Protein AF-T1X8H3-F1 (afdb_monomer_lite)

Foldseek 3Di:
DDDDDPPPPPPPCPVPCPPPPCPPVNVVVLQVLLVVQPQFPGKDDWADDPPDPPDIDIDTDGDPPQDPVNVVVSVVVSD

Sequence (79 aa):
MPPPSSSRPASRARGLLIREVIRPESARAIRSLAMEEPSVQGVGHVLSMYIDPDEILVDLNFKESTATGDAADAIAGLG

pLDDT: mean 75.79, std 17.37, range [42.41, 95.12]

Secondary structure (DSSP, 8-state):
-PPP---PPP-------------HHHHHHHHHHHHHSTTEEEEEEEEE-TT-TT-EEEEEEEPTT--HHHHHHHHHH--

Organism: NCBI:txid1246301

Structure (mmCIF, N/CA/C/O backbone):
data_AF-T1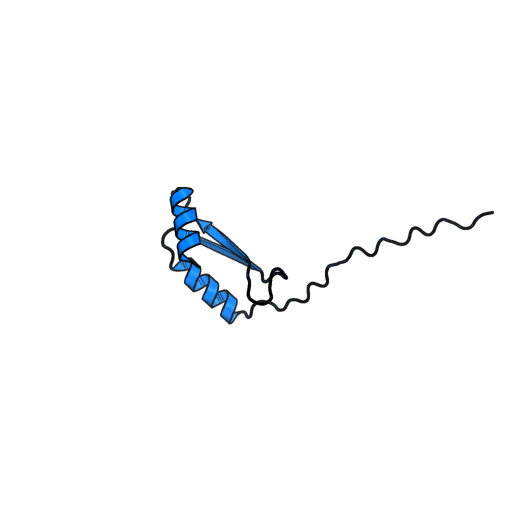X8H3-F1
#
_entry.id   AF-T1X8H3-F1
#
loop_
_atom_site.group_PDB
_atom_site.id
_atom_site.type_symbol
_atom_site.label_atom_id
_atom_site.label_alt_id
_atom_site.label_comp_id
_atom_site.label_asym_id
_atom_site.label_entity_id
_atom_site.label_seq_id
_atom_site.pdbx_PDB_ins_code
_atom_site.Cartn_x
_atom_site.Cartn_y
_atom_site.Cartn_z
_atom_site.occupancy
_atom_site.B_iso_or_equiv
_atom_site.auth_seq_id
_atom_site.auth_comp_id
_atom_site.auth_asym_id
_atom_site.auth_atom_id
_atom_site.pdbx_PDB_model_num
ATOM 1 N N . MET A 1 1 ? 0.231 42.574 -45.849 1.00 48.31 1 MET A N 1
ATOM 2 C CA . MET A 1 1 ? -0.575 41.478 -45.275 1.00 48.31 1 MET A CA 1
ATOM 3 C C . MET A 1 1 ? 0.366 40.596 -44.464 1.00 48.31 1 MET A C 1
ATOM 5 O O . MET A 1 1 ? 1.219 39.969 -45.080 1.00 48.31 1 MET A O 1
ATOM 9 N N . PRO A 1 2 ? 0.345 40.642 -43.121 1.00 52.66 2 PRO A N 1
ATOM 10 C CA . PRO A 1 2 ? 1.194 39.768 -42.311 1.00 52.66 2 PRO A CA 1
ATOM 11 C C . PRO A 1 2 ? 0.678 38.316 -42.380 1.00 52.66 2 PRO A C 1
ATOM 13 O O . PRO A 1 2 ? -0.533 38.121 -42.512 1.00 52.66 2 PRO A O 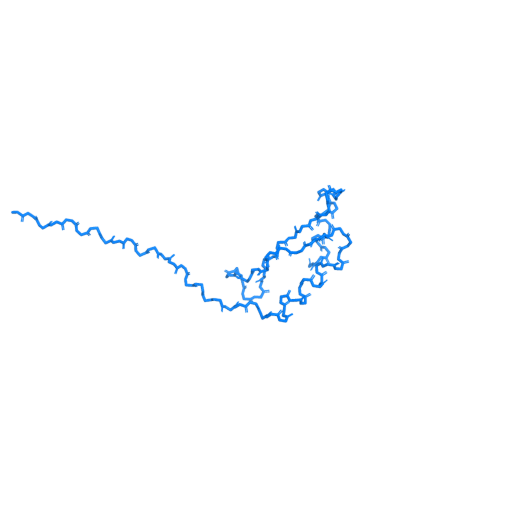1
ATOM 16 N N . PRO A 1 3 ? 1.555 37.296 -42.333 1.00 53.69 3 PRO A N 1
ATOM 17 C CA . PRO A 1 3 ? 1.130 35.899 -42.351 1.00 53.69 3 PRO A CA 1
ATOM 18 C C . PRO A 1 3 ? 0.397 35.518 -41.048 1.00 53.69 3 PRO A C 1
ATOM 20 O O . PRO A 1 3 ? 0.649 36.123 -40.002 1.00 53.69 3 PRO A O 1
ATOM 23 N N . PRO A 1 4 ? -0.517 34.528 -41.090 1.00 52.34 4 PRO A N 1
ATOM 24 C CA . PRO A 1 4 ? -1.288 34.115 -39.926 1.00 52.34 4 PRO A CA 1
ATOM 25 C C . PRO A 1 4 ? -0.380 33.524 -38.845 1.00 52.34 4 PRO A C 1
ATOM 27 O O . PRO A 1 4 ? 0.513 32.724 -39.123 1.00 52.34 4 PRO A O 1
ATOM 30 N N . SER A 1 5 ? -0.648 33.929 -37.603 1.00 57.09 5 SER A N 1
ATOM 31 C CA . SER A 1 5 ? -0.030 33.407 -36.386 1.00 57.09 5 SER A CA 1
ATOM 32 C C . SER A 1 5 ? -0.162 31.885 -36.347 1.00 57.09 5 SER A C 1
ATOM 34 O O . SER A 1 5 ? -1.232 31.339 -36.068 1.00 57.09 5 SER A O 1
ATOM 36 N N . SER A 1 6 ? 0.928 31.182 -36.647 1.00 53.53 6 SER A N 1
ATOM 37 C CA . SER A 1 6 ? 1.034 29.754 -36.394 1.00 53.53 6 SER A CA 1
ATOM 38 C C . SER A 1 6 ? 1.170 29.567 -34.887 1.00 53.53 6 SER A C 1
ATOM 40 O O . SER A 1 6 ? 2.283 29.528 -34.354 1.00 53.53 6 SER A O 1
ATOM 42 N N . SER A 1 7 ? 0.039 29.469 -34.186 1.00 55.03 7 SER A N 1
ATOM 43 C CA . SER A 1 7 ? 0.033 28.824 -32.878 1.00 55.03 7 SER A CA 1
ATOM 44 C C . SER A 1 7 ? 0.543 27.400 -33.099 1.00 55.03 7 SER A C 1
ATOM 46 O O . SER A 1 7 ? -0.129 26.548 -33.679 1.00 55.03 7 SER A O 1
ATOM 48 N N . ARG A 1 8 ? 1.809 27.155 -32.745 1.00 53.69 8 ARG A N 1
ATOM 49 C CA . ARG A 1 8 ? 2.303 25.785 -32.623 1.00 53.69 8 ARG A CA 1
ATOM 50 C C . ARG A 1 8 ? 1.383 25.126 -31.597 1.00 53.69 8 ARG A C 1
ATOM 52 O O . ARG A 1 8 ? 1.252 25.697 -30.511 1.00 53.69 8 ARG A O 1
ATOM 59 N N . PRO A 1 9 ? 0.738 23.981 -31.883 1.00 48.97 9 PRO A N 1
ATOM 60 C CA . PRO A 1 9 ? 0.134 23.225 -30.805 1.00 48.97 9 PRO A CA 1
ATOM 61 C C . PRO A 1 9 ? 1.271 22.960 -29.825 1.00 48.97 9 PRO A C 1
ATOM 63 O O . PRO A 1 9 ? 2.296 22.394 -30.209 1.00 48.97 9 PRO A O 1
ATOM 66 N N . ALA A 1 10 ? 1.137 23.474 -28.599 1.00 53.97 10 ALA A N 1
ATOM 67 C CA . ALA A 1 10 ? 2.031 23.117 -27.520 1.00 53.97 10 ALA A CA 1
ATOM 68 C C . ALA A 1 10 ? 2.118 21.597 -27.556 1.00 53.97 10 ALA A C 1
ATOM 70 O O . ALA A 1 10 ? 1.087 20.921 -27.469 1.00 53.97 10 ALA A O 1
ATOM 71 N N . SER A 1 11 ? 3.318 21.070 -27.791 1.00 50.34 11 SER A N 1
ATOM 72 C CA . SER A 1 11 ? 3.598 19.654 -27.659 1.00 50.34 11 SER A CA 1
ATOM 73 C C . SER A 1 11 ? 3.271 19.338 -26.211 1.00 50.34 11 SER A C 1
ATOM 75 O O . SER A 1 11 ? 4.098 19.526 -25.323 1.00 50.34 11 SER A O 1
ATOM 77 N N . ARG A 1 12 ? 2.014 18.969 -25.942 1.00 42.41 12 ARG A N 1
ATOM 78 C CA . ARG A 1 12 ? 1.602 18.421 -24.665 1.00 42.41 12 ARG A CA 1
ATOM 79 C C . ARG A 1 12 ? 2.544 17.255 -24.519 1.00 42.41 12 ARG A C 1
ATOM 81 O O . ARG A 1 12 ? 2.459 16.319 -25.316 1.00 42.41 12 ARG A O 1
ATOM 88 N N . ALA A 1 13 ? 3.496 17.372 -23.602 1.00 46.62 13 ALA A N 1
ATOM 89 C CA . ALA A 1 13 ? 4.312 16.254 -23.212 1.00 46.62 13 ALA A CA 1
ATOM 90 C C . ALA A 1 13 ? 3.304 15.199 -22.757 1.00 46.62 13 ALA A C 1
ATOM 92 O O . ALA A 1 13 ? 2.788 15.232 -21.643 1.00 46.62 13 ALA A O 1
ATOM 93 N N . ARG A 1 14 ? 2.929 14.300 -23.670 1.00 51.56 14 ARG A N 1
ATOM 94 C CA . ARG A 1 14 ? 2.511 12.964 -23.307 1.00 51.56 14 ARG A CA 1
ATOM 95 C C . ARG A 1 14 ? 3.796 12.425 -22.734 1.00 51.56 14 ARG A C 1
ATOM 97 O O . ARG A 1 14 ? 4.629 11.958 -23.506 1.00 51.56 14 ARG A O 1
ATOM 104 N N . GLY A 1 15 ? 4.003 12.677 -21.434 1.00 46.06 15 GLY A N 1
ATOM 105 C CA . GLY A 1 15 ? 5.089 12.087 -20.672 1.00 46.06 15 GLY A CA 1
ATOM 106 C C . GLY A 1 15 ? 5.140 10.660 -21.155 1.00 46.06 15 GLY A C 1
ATOM 107 O O . GLY A 1 15 ? 4.112 9.978 -21.149 1.00 46.06 15 GLY A O 1
ATOM 108 N N . LEU A 1 16 ? 6.241 10.332 -21.817 1.00 45.25 16 LEU A N 1
ATOM 109 C CA . LEU A 1 16 ? 6.393 9.078 -22.508 1.00 45.25 16 LEU A CA 1
ATOM 110 C 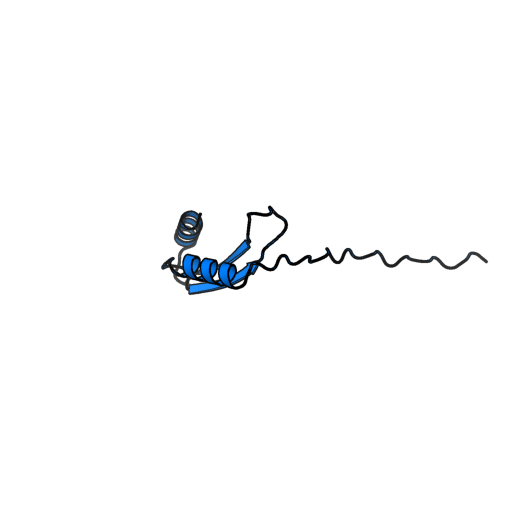C . LEU A 1 16 ? 6.216 8.045 -21.402 1.00 45.25 16 LEU A C 1
ATOM 112 O O . LEU A 1 16 ? 7.079 7.918 -20.539 1.00 45.25 16 LEU A O 1
ATOM 116 N N . LEU A 1 17 ? 5.037 7.420 -21.353 1.00 50.78 17 LEU A N 1
ATOM 117 C CA . LEU A 1 17 ? 4.702 6.345 -20.434 1.00 50.78 17 LEU A CA 1
ATOM 118 C C . LEU A 1 17 ? 5.515 5.144 -20.915 1.00 50.78 17 LEU A C 1
ATOM 120 O O . LEU A 1 17 ? 4.957 4.184 -21.448 1.00 50.78 17 LEU A O 1
ATOM 124 N N . ILE A 1 18 ? 6.846 5.233 -20.812 1.00 48.12 18 ILE A N 1
ATOM 125 C CA . ILE A 1 18 ? 7.728 4.082 -20.882 1.00 48.12 18 ILE A CA 1
ATOM 126 C C . ILE A 1 18 ? 7.431 3.322 -19.602 1.00 48.12 18 ILE A C 1
ATOM 128 O O . ILE A 1 18 ? 8.039 3.488 -18.554 1.00 48.12 18 ILE A O 1
ATOM 132 N N . ARG A 1 19 ? 6.358 2.554 -19.717 1.00 45.72 19 ARG A N 1
ATOM 133 C CA . ARG A 1 19 ? 6.011 1.424 -18.903 1.00 45.72 19 ARG A CA 1
ATOM 134 C C . ARG A 1 19 ? 7.214 0.484 -18.908 1.00 45.72 19 ARG A C 1
ATOM 136 O O . ARG A 1 19 ? 7.260 -0.440 -19.717 1.00 45.72 19 ARG A O 1
ATOM 143 N N . GLU A 1 20 ? 8.120 0.625 -17.958 1.00 51.06 20 GLU A N 1
ATOM 144 C CA . GLU A 1 20 ? 8.520 -0.601 -17.289 1.00 51.06 20 GLU A CA 1
ATOM 145 C C . GLU A 1 20 ? 7.307 -0.981 -16.435 1.00 51.06 20 GLU A C 1
ATOM 147 O O . GLU A 1 20 ? 7.118 -0.524 -15.307 1.00 51.06 20 GLU A O 1
ATOM 152 N N . VAL A 1 21 ? 6.351 -1.663 -17.091 1.00 66.25 21 VAL A N 1
ATOM 153 C CA . VAL A 1 21 ? 5.188 -2.226 -16.407 1.00 66.25 21 VAL A CA 1
ATOM 154 C C . VAL A 1 21 ? 5.800 -3.095 -15.333 1.00 66.25 21 VAL A C 1
ATOM 156 O O . VAL A 1 21 ? 6.573 -3.995 -15.666 1.00 66.25 21 VAL A O 1
ATOM 15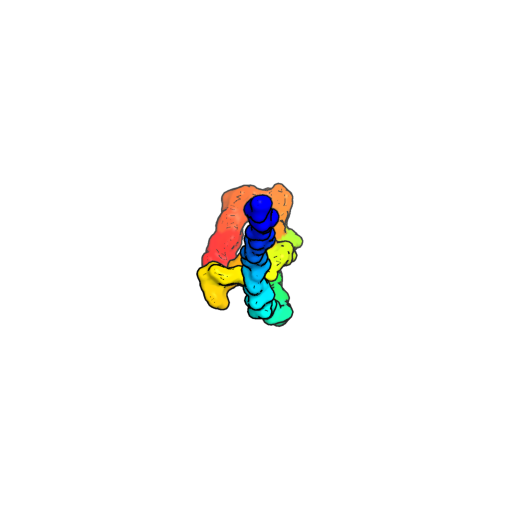9 N N . ILE A 1 22 ? 5.472 -2.827 -14.071 1.00 74.94 22 ILE A N 1
ATOM 160 C CA . ILE A 1 22 ? 5.774 -3.779 -13.017 1.00 74.94 22 ILE A CA 1
ATOM 161 C C . ILE A 1 22 ? 5.415 -5.178 -13.520 1.00 74.94 22 ILE A C 1
ATOM 163 O O . ILE A 1 22 ? 4.322 -5.399 -14.057 1.00 74.94 22 ILE A O 1
ATOM 167 N N . ARG A 1 23 ? 6.371 -6.104 -13.443 1.00 80.62 23 ARG A N 1
ATOM 168 C CA . ARG A 1 23 ? 6.160 -7.433 -14.006 1.00 80.62 23 ARG A CA 1
ATOM 169 C C . ARG A 1 23 ? 4.897 -8.036 -13.373 1.00 80.62 23 ARG A C 1
ATOM 171 O O . ARG A 1 23 ? 4.691 -7.848 -12.170 1.00 80.62 23 ARG A O 1
ATOM 178 N N . PRO A 1 24 ? 4.022 -8.718 -14.132 1.00 81.00 24 PRO A N 1
ATOM 179 C CA . PRO A 1 24 ? 2.774 -9.250 -13.586 1.00 81.00 24 PRO A CA 1
ATOM 180 C C . PRO A 1 24 ? 2.980 -10.118 -12.339 1.00 81.00 24 PRO A C 1
ATOM 182 O O . PRO A 1 24 ? 2.164 -10.077 -11.420 1.00 81.00 24 PRO A O 1
ATOM 185 N N . GLU A 1 25 ? 4.076 -10.874 -12.288 1.00 84.94 25 GLU A N 1
ATOM 186 C CA . GLU A 1 25 ? 4.501 -11.644 -11.122 1.00 84.94 25 GLU A CA 1
ATOM 187 C C . GLU A 1 25 ? 4.817 -10.762 -9.907 1.00 84.94 25 GLU A C 1
ATOM 189 O O . GLU A 1 25 ? 4.317 -11.040 -8.819 1.00 84.94 25 GLU A O 1
ATOM 194 N N . SER A 1 26 ? 5.550 -9.662 -10.090 1.00 85.94 26 SER A N 1
ATOM 195 C CA . SER A 1 26 ? 5.863 -8.703 -9.027 1.00 85.94 26 SER A CA 1
ATOM 196 C C . SER A 1 26 ? 4.590 -8.036 -8.512 1.00 85.94 26 SER A C 1
ATOM 198 O O . SER A 1 26 ? 4.351 -8.012 -7.310 1.00 85.94 26 SER A O 1
ATOM 200 N N . ALA A 1 27 ? 3.709 -7.588 -9.411 1.00 84.56 27 ALA A N 1
ATOM 201 C CA . ALA A 1 27 ? 2.431 -6.992 -9.025 1.00 84.56 27 ALA A CA 1
ATOM 202 C C . ALA A 1 27 ? 1.545 -7.966 -8.232 1.00 84.56 27 ALA A C 1
ATOM 204 O O . ALA A 1 27 ? 0.830 -7.544 -7.327 1.00 84.56 27 ALA A O 1
ATOM 205 N N . ARG A 1 28 ? 1.580 -9.266 -8.554 1.00 88.00 28 ARG A N 1
ATOM 206 C CA . ARG A 1 28 ? 0.885 -10.298 -7.769 1.00 88.00 28 ARG A CA 1
ATOM 207 C C . ARG A 1 28 ? 1.513 -10.475 -6.393 1.00 88.00 28 ARG A C 1
ATOM 209 O O . ARG A 1 28 ? 0.770 -10.495 -5.424 1.00 88.00 28 ARG A O 1
ATOM 216 N N . ALA A 1 29 ? 2.838 -10.557 -6.309 1.00 90.56 29 ALA A N 1
ATOM 217 C CA . ALA A 1 29 ? 3.538 -10.698 -5.035 1.00 90.56 29 ALA A CA 1
ATOM 218 C C . ALA A 1 29 ? 3.259 -9.513 -4.096 1.00 90.56 29 ALA A C 1
ATOM 220 O O . ALA A 1 29 ? 2.905 -9.720 -2.943 1.00 90.56 29 ALA A O 1
ATOM 221 N N . ILE A 1 30 ? 3.303 -8.281 -4.610 1.00 88.69 30 ILE A N 1
ATOM 222 C CA . ILE A 1 30 ? 2.969 -7.068 -3.844 1.00 88.69 30 ILE A CA 1
ATOM 223 C C . ILE A 1 30 ? 1.522 -7.091 -3.356 1.00 88.69 30 ILE A C 1
ATOM 225 O O . ILE A 1 30 ? 1.251 -6.750 -2.210 1.00 88.69 30 ILE A O 1
ATOM 229 N N . ARG A 1 31 ? 0.582 -7.531 -4.202 1.00 90.94 31 ARG A N 1
ATOM 230 C CA . ARG A 1 31 ? -0.815 -7.704 -3.783 1.00 90.94 31 ARG A CA 1
ATOM 231 C C . ARG A 1 31 ? -0.944 -8.741 -2.677 1.00 90.94 31 ARG A C 1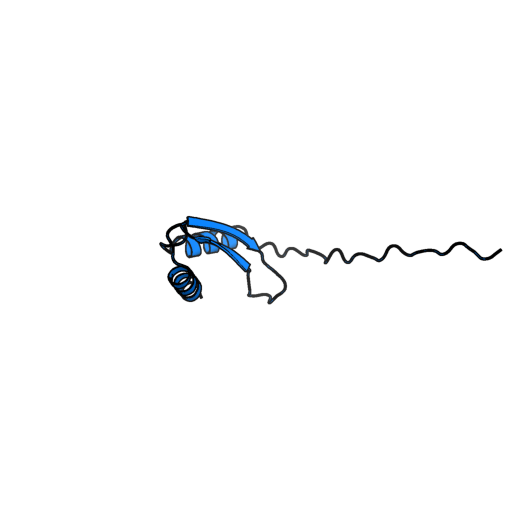
ATOM 233 O O . ARG A 1 31 ? -1.714 -8.515 -1.757 1.00 90.94 31 ARG A O 1
ATOM 240 N N . SER A 1 32 ? -0.228 -9.859 -2.775 1.00 92.31 32 SER A N 1
ATOM 241 C CA . SER A 1 32 ? -0.228 -10.886 -1.735 1.00 92.31 32 SER A CA 1
ATOM 242 C C . SER A 1 32 ? 0.292 -10.333 -0.413 1.00 92.31 32 SER A C 1
ATOM 244 O O . SER A 1 32 ? -0.417 -10.454 0.575 1.00 92.31 32 SER A O 1
ATOM 246 N N . LEU A 1 33 ? 1.437 -9.644 -0.423 1.00 91.69 33 LEU A N 1
ATOM 247 C CA . LEU A 1 33 ? 2.016 -9.019 0.771 1.00 91.69 33 LEU A CA 1
ATOM 248 C C . LEU A 1 33 ? 1.052 -8.015 1.415 1.00 91.69 33 LEU A C 1
ATOM 250 O O . LEU A 1 33 ? 0.756 -8.106 2.597 1.00 91.69 33 LEU A O 1
ATOM 254 N N . ALA A 1 34 ? 0.477 -7.105 0.629 1.00 90.38 34 ALA A N 1
ATOM 255 C CA . ALA A 1 34 ? -0.477 -6.130 1.152 1.00 90.38 34 ALA A CA 1
ATOM 256 C C . ALA A 1 34 ? -1.769 -6.768 1.698 1.00 90.38 34 ALA A C 1
ATOM 258 O O . ALA A 1 34 ? -2.397 -6.207 2.587 1.00 90.38 34 ALA A O 1
ATOM 259 N N . MET A 1 35 ? -2.185 -7.924 1.175 1.00 93.19 35 MET A N 1
ATOM 260 C CA . MET A 1 35 ? -3.366 -8.651 1.658 1.00 93.19 35 MET A CA 1
ATOM 261 C C . MET A 1 35 ? -3.087 -9.520 2.895 1.00 93.19 35 MET A C 1
ATOM 263 O O . MET A 1 35 ? -4.041 -10.032 3.481 1.00 93.19 35 MET A O 1
ATOM 267 N N . GLU A 1 36 ? -1.824 -9.709 3.291 1.00 93.38 36 GLU A N 1
ATOM 268 C CA . GLU A 1 36 ? -1.477 -10.339 4.575 1.00 93.38 36 GLU A CA 1
ATOM 269 C C . GLU A 1 36 ? -1.815 -9.418 5.758 1.00 93.38 36 GLU A C 1
ATOM 271 O O . GLU A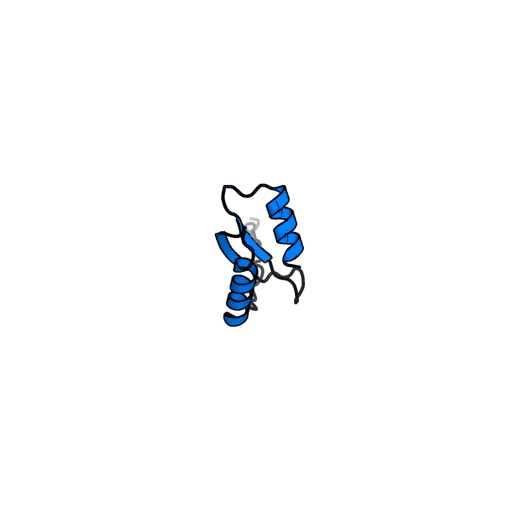 1 36 ? -2.093 -9.910 6.853 1.00 93.38 36 GLU A O 1
ATOM 276 N N . GLU A 1 37 ? -1.895 -8.103 5.524 1.00 90.50 37 GLU A N 1
ATOM 277 C CA . GLU A 1 37 ? -2.317 -7.133 6.531 1.00 90.50 37 GLU A CA 1
ATOM 278 C C . GLU A 1 37 ? -3.810 -7.275 6.877 1.00 90.50 37 GLU A C 1
ATOM 280 O O . GLU A 1 37 ? -4.678 -7.038 6.027 1.00 90.50 37 GLU A O 1
ATOM 285 N N . PRO A 1 38 ? -4.170 -7.595 8.138 1.00 90.75 38 PRO A N 1
ATOM 286 C CA . PRO A 1 38 ? -5.551 -7.915 8.504 1.00 90.75 38 PRO A CA 1
ATOM 287 C C . PRO A 1 38 ? -6.555 -6.776 8.295 1.00 90.75 38 PRO A C 1
ATOM 289 O O . PRO A 1 38 ? -7.764 -7.023 8.210 1.00 90.75 38 PRO A O 1
ATOM 292 N N . SER A 1 39 ? -6.090 -5.528 8.280 1.00 90.50 39 SER A N 1
ATOM 293 C CA . SER A 1 39 ? -6.913 -4.327 8.110 1.00 90.50 39 SER A CA 1
ATOM 294 C C . SER A 1 39 ? -7.178 -3.986 6.638 1.00 90.50 39 SER A C 1
ATOM 296 O O . SER A 1 39 ? -8.137 -3.263 6.348 1.00 90.50 39 SER A O 1
ATOM 298 N N . VAL A 1 40 ? -6.391 -4.537 5.709 1.00 91.31 40 VAL A N 1
ATOM 299 C CA . VAL A 1 40 ? -6.551 -4.339 4.267 1.00 91.31 40 VAL A CA 1
ATOM 300 C C . VAL A 1 40 ? -7.692 -5.223 3.759 1.00 91.31 40 VAL A C 1
ATOM 302 O O . VAL A 1 40 ? -7.757 -6.422 4.019 1.00 91.31 40 VAL A O 1
ATOM 305 N N . GLN A 1 41 ? -8.638 -4.621 3.036 1.00 94.12 41 GLN A N 1
ATOM 306 C CA . GLN A 1 41 ? -9.741 -5.336 2.383 1.00 94.12 41 GLN A CA 1
ATOM 307 C C . GLN A 1 41 ? -9.516 -5.527 0.881 1.00 94.12 41 GLN A C 1
ATOM 309 O O . GLN A 1 41 ? -10.177 -6.355 0.254 1.00 94.12 41 GLN A O 1
ATOM 314 N N . GLY A 1 42 ? -8.604 -4.756 0.289 1.00 90.00 42 GLY A N 1
ATOM 315 C CA . GLY A 1 42 ? -8.280 -4.876 -1.121 1.00 90.00 42 GLY A CA 1
ATOM 316 C C . GLY A 1 42 ? -7.127 -3.982 -1.547 1.00 90.00 42 GLY A C 1
ATOM 317 O O . GLY A 1 42 ? -6.829 -2.969 -0.923 1.00 90.00 42 GLY A O 1
ATOM 318 N N . VAL A 1 43 ? -6.523 -4.338 -2.677 1.00 88.12 43 VAL A N 1
ATOM 319 C CA . VAL A 1 43 ? -5.434 -3.579 -3.299 1.00 88.12 43 VAL A CA 1
ATOM 320 C C . VAL A 1 43 ? -5.908 -3.071 -4.654 1.00 88.12 43 VAL A C 1
ATOM 322 O O . VAL A 1 43 ? -6.291 -3.864 -5.521 1.00 88.12 43 VAL A O 1
ATOM 325 N N . GLY A 1 44 ? -5.887 -1.755 -4.837 1.00 84.31 44 GLY A N 1
ATOM 326 C CA . GLY A 1 44 ? -6.267 -1.064 -6.062 1.00 84.31 44 GLY A CA 1
ATOM 327 C C . GLY A 1 44 ? -5.202 -1.183 -7.151 1.00 84.31 44 GLY A C 1
ATOM 328 O O . GLY A 1 44 ? -4.706 -2.273 -7.470 1.00 84.31 44 GLY A O 1
ATOM 329 N N . HIS A 1 45 ? -4.862 -0.064 -7.782 1.00 81.19 45 HIS A N 1
ATOM 330 C CA . HIS A 1 45 ? -3.805 -0.037 -8.788 1.00 81.19 45 HIS A CA 1
ATOM 331 C C . HIS A 1 45 ? -2.418 -0.129 -8.133 1.00 81.19 45 HIS A C 1
ATOM 333 O O . HIS A 1 45 ? -2.143 0.531 -7.137 1.00 81.19 45 HIS A O 1
ATOM 339 N N . VAL A 1 46 ? -1.539 -0.941 -8.727 1.00 78.25 46 VAL A N 1
ATOM 340 C CA . VAL A 1 46 ? -0.101 -0.931 -8.426 1.00 78.25 46 VAL A CA 1
ATOM 341 C C . VAL A 1 46 ? 0.563 -0.184 -9.570 1.00 78.25 46 VAL A C 1
ATOM 343 O O . VAL A 1 46 ? 0.462 -0.610 -10.725 1.00 78.25 46 VAL A O 1
ATOM 346 N N . LEU A 1 47 ? 1.167 0.954 -9.263 1.00 73.75 47 LEU A N 1
ATOM 347 C CA . LEU A 1 47 ? 1.741 1.871 -10.233 1.00 73.75 47 LEU A CA 1
ATOM 348 C C . LEU A 1 47 ? 3.250 1.949 -9.993 1.00 73.75 47 LEU A C 1
ATOM 350 O O . LEU A 1 47 ? 3.687 2.413 -8.945 1.00 73.75 47 LEU A O 1
ATOM 354 N N . SER A 1 48 ? 4.049 1.525 -10.971 1.00 67.94 48 SER A N 1
ATOM 355 C CA . SER A 1 48 ? 5.449 1.943 -11.042 1.00 67.94 48 SER A CA 1
ATOM 356 C C . SER A 1 48 ? 5.478 3.367 -11.595 1.00 67.94 48 SER A C 1
ATOM 358 O O . SER A 1 48 ? 4.900 3.648 -12.651 1.00 67.94 48 SER A O 1
ATOM 360 N N . MET A 1 49 ? 6.083 4.294 -10.859 1.00 59.56 49 MET A N 1
ATOM 361 C CA . MET A 1 49 ? 6.228 5.686 -11.279 1.00 59.56 49 MET A CA 1
ATOM 362 C C . MET A 1 49 ? 7.706 6.073 -11.217 1.00 59.56 49 MET A C 1
ATOM 364 O O . MET A 1 49 ? 8.452 5.514 -10.428 1.00 59.56 49 MET A O 1
ATOM 368 N N . TYR A 1 50 ? 8.122 7.051 -12.024 1.00 54.22 50 TYR A N 1
ATOM 369 C CA . TYR A 1 50 ? 9.468 7.644 -12.006 1.00 54.22 50 TYR A CA 1
ATOM 370 C C . TYR A 1 50 ? 9.732 8.486 -10.730 1.00 54.22 50 TYR A C 1
ATOM 372 O O . TYR A 1 50 ? 10.154 9.635 -10.841 1.00 54.22 50 TYR A O 1
ATOM 380 N N . ILE A 1 51 ? 9.426 7.986 -9.527 1.00 58.25 51 ILE A N 1
ATOM 381 C CA . ILE A 1 51 ? 9.950 8.600 -8.292 1.00 58.25 51 ILE A CA 1
ATOM 382 C C . ILE A 1 51 ? 11.397 8.130 -8.114 1.00 58.25 51 ILE A C 1
ATOM 384 O O . ILE A 1 51 ? 12.299 8.961 -8.059 1.00 58.25 51 ILE A O 1
ATOM 388 N N . ASP A 1 52 ? 11.604 6.813 -8.170 1.00 61.75 52 ASP A N 1
ATOM 389 C CA . ASP A 1 52 ? 12.897 6.127 -8.138 1.00 61.75 52 ASP A CA 1
ATOM 390 C C . ASP A 1 52 ? 12.751 4.760 -8.852 1.00 61.75 52 ASP A C 1
ATOM 392 O O . ASP A 1 52 ? 11.649 4.200 -8.826 1.00 61.75 52 ASP A O 1
ATOM 396 N N . PRO A 1 53 ? 13.778 4.223 -9.546 1.00 66.88 53 PRO A N 1
ATOM 397 C CA . PRO A 1 53 ? 13.715 2.896 -10.176 1.00 66.88 53 PRO A CA 1
ATOM 398 C C . PRO A 1 53 ? 13.300 1.751 -9.238 1.00 66.88 53 PRO A C 1
ATOM 400 O O . PRO A 1 53 ? 12.763 0.758 -9.733 1.00 66.88 53 PRO A O 1
ATOM 403 N N . ASP A 1 54 ? 13.512 1.891 -7.928 1.00 74.31 54 ASP A N 1
ATOM 404 C CA . ASP A 1 54 ? 13.204 0.855 -6.937 1.00 74.31 54 ASP A CA 1
ATOM 405 C C . ASP A 1 54 ? 11.922 1.135 -6.126 1.00 74.31 54 ASP A C 1
ATOM 407 O O . ASP A 1 54 ? 11.547 0.349 -5.254 1.00 74.31 54 ASP A O 1
ATOM 411 N N . GLU A 1 55 ? 11.205 2.222 -6.428 1.00 77.00 55 GLU A N 1
ATOM 412 C CA . GLU A 1 55 ? 9.987 2.614 -5.715 1.00 77.00 55 GLU A CA 1
ATOM 413 C C . GLU A 1 55 ? 8.706 2.356 -6.518 1.00 77.00 55 GLU A C 1
ATOM 415 O O . GLU A 1 55 ? 8.630 2.493 -7.744 1.00 77.00 55 GLU A O 1
ATOM 420 N N . ILE A 1 56 ? 7.637 2.016 -5.796 1.00 78.69 56 ILE A N 1
ATOM 421 C CA . ILE A 1 56 ? 6.303 1.801 -6.358 1.00 78.69 56 ILE A CA 1
ATOM 422 C C . ILE A 1 56 ? 5.242 2.517 -5.527 1.00 78.69 56 ILE A C 1
ATOM 424 O O . ILE A 1 56 ? 5.376 2.697 -4.321 1.00 78.69 56 ILE A O 1
ATOM 428 N N . LEU A 1 57 ? 4.139 2.864 -6.181 1.00 82.12 57 LEU A N 1
ATOM 429 C CA . LEU A 1 57 ? 2.936 3.371 -5.537 1.00 82.12 57 LEU A CA 1
ATOM 430 C C . LEU A 1 57 ? 1.872 2.275 -5.515 1.00 82.12 57 LEU A C 1
ATOM 432 O O . LEU A 1 57 ? 1.538 1.687 -6.550 1.00 82.12 57 LEU A O 1
ATOM 436 N N . VAL A 1 58 ? 1.319 2.018 -4.332 1.00 83.81 58 VAL A N 1
ATOM 437 C CA . VAL A 1 58 ? 0.263 1.027 -4.116 1.00 83.81 58 VAL A CA 1
ATOM 438 C C . VAL A 1 58 ? -0.954 1.720 -3.522 1.00 83.81 58 VAL A C 1
ATOM 440 O O . VAL A 1 58 ? -0.858 2.408 -2.512 1.00 83.81 58 VAL A O 1
ATOM 443 N N . ASP A 1 59 ? -2.103 1.525 -4.159 1.00 87.50 59 ASP A N 1
ATOM 444 C CA . ASP A 1 59 ? -3.395 1.963 -3.640 1.00 87.50 59 ASP A CA 1
ATOM 445 C C . ASP A 1 59 ? -3.988 0.881 -2.722 1.00 87.50 59 ASP A C 1
ATOM 447 O O . ASP A 1 59 ? -4.251 -0.242 -3.171 1.00 87.50 59 ASP A O 1
ATOM 451 N N . LEU A 1 60 ? -4.171 1.198 -1.438 1.00 89.38 60 LEU A N 1
ATOM 452 C CA . LEU A 1 60 ? -4.687 0.282 -0.420 1.00 89.38 60 LEU A CA 1
ATOM 453 C C . LEU A 1 60 ? -6.092 0.689 0.011 1.00 89.38 60 LEU A C 1
ATOM 455 O O . LEU A 1 60 ? -6.336 1.821 0.422 1.00 89.38 60 LEU A O 1
ATOM 459 N N . ASN A 1 61 ? -7.002 -0.280 -0.006 1.00 92.06 61 ASN A N 1
ATOM 460 C CA . ASN A 1 61 ? -8.332 -0.129 0.557 1.00 92.06 61 ASN A CA 1
ATOM 461 C C . ASN A 1 61 ? -8.369 -0.813 1.920 1.00 92.06 61 ASN A C 1
ATOM 463 O O . ASN A 1 61 ? -8.187 -2.030 2.014 1.00 92.06 61 ASN A O 1
ATOM 467 N N . PHE A 1 62 ? -8.652 -0.040 2.962 1.00 92.94 62 PHE A N 1
ATOM 468 C CA . PHE A 1 62 ? -8.863 -0.540 4.318 1.00 92.94 62 PHE A CA 1
ATOM 469 C C . PHE A 1 62 ? -10.337 -0.853 4.566 1.00 92.94 62 PHE A C 1
ATOM 471 O O . PHE A 1 62 ? -11.219 -0.346 3.869 1.00 92.94 62 PHE A O 1
ATOM 478 N N . LYS A 1 63 ? -10.604 -1.703 5.560 1.00 93.94 63 LYS A N 1
ATOM 479 C CA . LYS A 1 63 ? -11.969 -1.965 6.031 1.00 93.94 63 LYS A CA 1
ATOM 480 C C . LYS A 1 63 ? -12.604 -0.671 6.535 1.00 93.94 63 LYS A C 1
ATOM 482 O O . LYS A 1 63 ? -11.940 0.140 7.171 1.00 93.94 63 LYS A O 1
ATOM 487 N N . GLU A 1 64 ? -13.909 -0.508 6.323 1.00 91.38 64 GLU A N 1
ATOM 488 C CA . GLU A 1 64 ? -14.643 0.692 6.770 1.00 91.38 64 GLU A CA 1
ATOM 489 C C . GLU A 1 64 ? -14.533 0.939 8.283 1.00 91.38 64 GLU A C 1
ATOM 491 O O . GLU A 1 64 ? -14.600 2.076 8.739 1.00 91.38 64 GLU A O 1
ATOM 496 N N . SER A 1 65 ? -14.344 -0.126 9.068 1.00 93.69 65 SER A N 1
ATOM 497 C CA . SER A 1 65 ? -14.179 -0.059 10.521 1.00 93.69 65 SER A CA 1
ATOM 498 C C . SER A 1 65 ? -12.756 0.273 10.981 1.00 93.69 65 SER A C 1
ATOM 500 O O . SER A 1 65 ? -12.533 0.381 12.184 1.00 93.69 65 SER A O 1
ATOM 502 N N . THR A 1 66 ? -11.780 0.353 10.075 1.00 93.94 66 THR A N 1
ATOM 503 C CA . THR A 1 66 ? -10.379 0.614 10.425 1.00 93.94 66 THR A CA 1
ATOM 504 C C . THR A 1 66 ? -10.207 2.084 10.793 1.00 93.94 66 THR A C 1
ATOM 506 O O . THR A 1 66 ? -10.516 2.973 9.998 1.00 93.94 66 THR A O 1
ATOM 509 N N . ALA A 1 67 ? -9.703 2.357 11.999 1.00 95.12 67 ALA A N 1
ATOM 510 C CA . ALA A 1 67 ? -9.402 3.722 12.404 1.00 95.12 67 ALA A CA 1
ATOM 511 C C . ALA A 1 67 ? -8.207 4.262 11.604 1.00 95.12 67 ALA A C 1
ATOM 513 O O . ALA A 1 67 ? -7.313 3.516 11.214 1.00 95.12 67 ALA A O 1
ATOM 514 N N . THR A 1 68 ? -8.148 5.578 11.392 1.00 93.19 68 THR A N 1
ATOM 515 C CA . THR A 1 68 ? -7.041 6.199 10.643 1.00 93.19 68 THR A CA 1
ATOM 516 C C . THR A 1 68 ? -5.673 5.920 11.273 1.00 93.19 68 THR A C 1
ATOM 518 O O . THR A 1 68 ? -4.705 5.748 10.541 1.00 93.19 68 THR A O 1
ATOM 521 N N . GLY A 1 69 ? -5.595 5.849 12.608 1.00 93.38 69 GLY A N 1
ATOM 522 C CA . GLY A 1 69 ? -4.366 5.477 13.319 1.00 93.38 69 GLY A CA 1
ATOM 523 C C . GLY A 1 69 ? -3.925 4.053 12.984 1.00 93.38 69 GLY A C 1
ATOM 524 O O . GLY A 1 69 ? -2.815 3.861 12.506 1.00 93.38 69 GLY A O 1
ATOM 525 N N . ASP A 1 70 ? -4.838 3.088 13.100 1.00 92.44 70 ASP A N 1
ATOM 526 C CA . ASP A 1 70 ? -4.566 1.684 12.770 1.00 92.44 70 ASP A CA 1
ATOM 527 C C . ASP A 1 70 ? -4.183 1.498 11.290 1.00 92.44 70 ASP A C 1
ATOM 529 O O . ASP A 1 70 ? -3.353 0.656 10.956 1.00 92.44 70 ASP A O 1
ATOM 533 N N . ALA A 1 71 ? -4.778 2.286 10.386 1.00 91.06 71 ALA A N 1
ATOM 534 C CA . ALA A 1 71 ? -4.401 2.289 8.974 1.00 91.06 71 ALA A CA 1
ATOM 535 C C . ALA A 1 71 ? -2.974 2.822 8.766 1.00 91.06 71 ALA A C 1
ATOM 537 O O . ALA A 1 71 ? -2.226 2.262 7.969 1.00 91.06 71 ALA A O 1
ATOM 538 N N . ALA A 1 72 ? -2.583 3.882 9.479 1.00 91.44 72 ALA A N 1
ATOM 539 C CA . ALA A 1 72 ? -1.226 4.419 9.414 1.00 91.44 72 ALA A CA 1
ATOM 540 C C . ALA A 1 72 ? -0.193 3.420 9.960 1.00 91.44 72 ALA A C 1
ATOM 542 O O . ALA A 1 72 ? 0.843 3.219 9.329 1.00 91.44 72 ALA A O 1
ATOM 543 N N . ASP A 1 73 ? -0.508 2.752 11.072 1.00 92.19 73 ASP A N 1
ATOM 544 C CA . ASP A 1 73 ? 0.347 1.717 11.658 1.00 92.19 73 ASP A CA 1
ATOM 545 C C . ASP A 1 73 ? 0.513 0.520 10.707 1.00 92.19 73 ASP A C 1
ATOM 547 O O . ASP A 1 73 ? 1.625 0.027 10.524 1.00 92.19 73 ASP A O 1
ATOM 551 N N . ALA A 1 74 ? -0.562 0.098 10.032 1.00 89.88 74 ALA A N 1
ATOM 552 C CA . ALA A 1 74 ? -0.502 -0.961 9.023 1.00 89.88 74 ALA A CA 1
ATOM 553 C C . ALA A 1 74 ? 0.359 -0.570 7.808 1.00 89.88 74 ALA A C 1
ATOM 555 O O . ALA A 1 74 ? 1.141 -1.381 7.319 1.00 89.88 74 ALA A O 1
ATOM 556 N N . ILE A 1 75 ? 0.268 0.679 7.333 1.00 90.12 75 ILE A N 1
ATOM 557 C CA . ILE A 1 75 ? 1.131 1.171 6.244 1.00 90.12 75 ILE A CA 1
ATOM 558 C C . ILE A 1 75 ? 2.603 1.148 6.672 1.00 90.12 75 ILE A C 1
ATOM 560 O O . ILE A 1 75 ? 3.448 0.722 5.892 1.00 90.12 75 ILE A O 1
ATOM 564 N N . ALA A 1 76 ? 2.906 1.560 7.906 1.00 88.88 76 ALA A N 1
ATOM 565 C CA . ALA A 1 76 ? 4.265 1.539 8.445 1.00 88.88 76 ALA A CA 1
ATOM 566 C C . ALA A 1 76 ? 4.816 0.116 8.673 1.00 88.88 76 ALA A C 1
ATOM 568 O O . ALA A 1 76 ? 6.026 -0.064 8.748 1.00 88.88 76 ALA A O 1
ATOM 569 N N . GLY A 1 77 ? 3.952 -0.897 8.794 1.00 85.75 77 GLY A N 1
ATOM 570 C CA . GLY A 1 77 ? 4.354 -2.304 8.898 1.00 85.75 77 GLY A CA 1
ATOM 571 C C . GLY A 1 77 ? 4.721 -2.958 7.560 1.00 85.75 77 GLY A C 1
ATOM 572 O O . GLY A 1 77 ? 5.423 -3.968 7.546 1.00 85.75 77 GLY A O 1
ATOM 573 N N . LEU A 1 78 ? 4.277 -2.377 6.440 1.00 81.12 78 LEU A N 1
ATOM 574 C CA . LEU A 1 78 ? 4.511 -2.886 5.084 1.00 81.12 78 LEU A CA 1
ATOM 575 C C . LEU A 1 78 ? 5.873 -2.467 4.490 1.00 81.12 78 LEU A C 1
ATOM 577 O O . LEU A 1 78 ? 6.222 -2.954 3.409 1.00 81.12 78 LEU A O 1
ATOM 581 N N . GLY A 1 79 ? 6.634 -1.596 5.169 1.00 66.00 79 GLY A N 1
ATOM 582 C CA . GLY A 1 79 ? 7.948 -1.100 4.735 1.00 66.00 79 GLY A CA 1
ATOM 583 C C . GLY A 1 79 ? 8.689 -0.302 5.799 1.00 66.00 79 GLY A C 1
ATOM 584 O O . GLY A 1 79 ? 8.121 0.707 6.268 1.00 66.00 79 GLY A O 1
#

Radius of gyration: 20.45 Å; chains: 1; bounding box: 28×53×59 Å